Protein AF-A0AAW8KM03-F1 (afdb_monomer)

Radius of gyration: 15.19 Å; Cα contacts (8 Å, |Δi|>4): 56; chains: 1; bounding box: 41×26×36 Å

Mean predicted aligned error: 9.42 Å

Secondary structure (DSSP, 8-state):
--S-TT-TTHHHHHHHHHHHHHHHHHHHH--SHHHHHHHHHHHHHHHHHHHTT-TT-HHHHHHHHHHHHHHHHHHHHHHHHHHH-

Sequence (85 aa):
LGYMHGERGFQRYYAFLSLFTMSMLGLVVATNIFQMYMFWELVGVSSYLLIGFYYTSPAAISASKKAFIVTRFADLFFLIGILIY

Structure (mmCIF, N/CA/C/O backbone):
data_AF-A0AAW8KM03-F1
#
_entry.id   AF-A0AAW8KM03-F1
#
loop_
_atom_site.group_PDB
_atom_site.id
_atom_site.type_symbol
_atom_site.label_atom_id
_atom_site.label_alt_id
_atom_site.label_comp_id
_atom_site.label_asym_id
_atom_site.label_entity_id
_atom_site.label_seq_id
_atom_site.pdbx_PDB_ins_code
_atom_site.Cartn_x
_atom_site.Cartn_y
_atom_site.Cartn_z
_atom_site.occupancy
_atom_site.B_iso_or_equiv
_atom_site.auth_seq_id
_atom_site.auth_comp_id
_atom_site.auth_asym_id
_atom_site.auth_atom_id
_atom_site.pdbx_PDB_model_num
ATOM 1 N N . LEU A 1 1 ? -12.017 -18.996 6.787 1.00 51.88 1 LEU A N 1
ATOM 2 C CA . LEU A 1 1 ? -13.367 -18.378 6.851 1.00 51.88 1 LEU A CA 1
ATOM 3 C C . LEU A 1 1 ? -13.942 -18.257 8.279 1.00 51.88 1 LEU A C 1
ATOM 5 O O . LEU A 1 1 ? -15.110 -17.922 8.405 1.00 51.88 1 LEU A O 1
ATOM 9 N N . GLY A 1 2 ? -13.155 -18.453 9.354 1.00 56.34 2 GLY A N 1
ATOM 10 C CA . GLY A 1 2 ? -13.696 -18.579 10.722 1.00 56.34 2 GLY A CA 1
ATOM 11 C C . GLY A 1 2 ? -13.293 -17.526 11.766 1.00 56.34 2 GLY A C 1
ATOM 12 O O . GLY A 1 2 ? -13.701 -17.680 12.905 1.00 56.34 2 GLY A O 1
ATOM 13 N N . TYR A 1 3 ? -12.511 -16.484 11.442 1.00 50.09 3 TYR A N 1
ATOM 14 C CA . TYR A 1 3 ? -11.956 -15.593 12.485 1.00 50.09 3 TYR A CA 1
ATOM 15 C C . TYR A 1 3 ? -12.711 -14.266 12.711 1.00 50.09 3 TYR A C 1
ATOM 17 O O . TYR A 1 3 ? -12.451 -13.591 13.694 1.00 50.09 3 TYR A O 1
ATOM 25 N N . MET A 1 4 ? -13.660 -13.867 11.854 1.00 57.16 4 MET A N 1
ATOM 26 C CA . MET A 1 4 ? -14.420 -12.612 12.063 1.00 57.16 4 MET A CA 1
ATOM 27 C C . MET A 1 4 ? -15.868 -12.705 11.553 1.00 57.16 4 MET A C 1
ATOM 29 O O . MET A 1 4 ? -16.395 -11.802 10.900 1.00 57.16 4 MET A O 1
ATOM 33 N N . HIS A 1 5 ? -16.526 -13.828 11.834 1.00 44.50 5 HIS A N 1
ATOM 34 C CA . HIS A 1 5 ? -17.945 -14.013 11.545 1.00 44.50 5 HIS A CA 1
ATOM 35 C C . HIS A 1 5 ? -18.778 -13.177 12.540 1.00 44.50 5 HIS A C 1
ATOM 37 O O . HIS A 1 5 ? -19.246 -13.698 13.544 1.00 44.50 5 HIS A O 1
ATOM 43 N N . GLY A 1 6 ? -18.904 -11.863 12.310 1.00 52.78 6 GLY A N 1
ATOM 44 C CA . GLY A 1 6 ? -19.823 -11.012 13.083 1.00 52.78 6 GLY A CA 1
ATOM 45 C C . GLY A 1 6 ? -19.379 -9.584 13.417 1.00 52.78 6 GLY A C 1
ATOM 46 O O . GLY A 1 6 ? -20.192 -8.827 13.942 1.00 52.78 6 GLY A O 1
ATOM 47 N N . GLU A 1 7 ? -18.148 -9.160 13.117 1.00 52.53 7 GLU A N 1
ATOM 48 C CA . GLU A 1 7 ? -17.716 -7.793 13.454 1.00 52.53 7 GLU A CA 1
ATOM 49 C C . GLU A 1 7 ? -18.081 -6.765 12.367 1.00 52.53 7 GLU A C 1
ATOM 51 O O . GLU A 1 7 ? -17.891 -6.991 11.165 1.00 52.53 7 GLU A O 1
ATOM 56 N N . ARG A 1 8 ? -18.602 -5.603 12.801 1.00 51.44 8 ARG A N 1
ATOM 57 C CA . ARG A 1 8 ? -19.024 -4.448 11.978 1.00 51.44 8 ARG A CA 1
ATOM 58 C C . ARG A 1 8 ? -17.816 -3.804 11.273 1.00 51.44 8 ARG A C 1
ATOM 60 O O . ARG A 1 8 ? -17.384 -2.714 11.622 1.00 51.44 8 ARG A O 1
ATOM 67 N N . GLY A 1 9 ? -17.259 -4.493 10.282 1.00 58.62 9 GLY A N 1
ATOM 68 C CA . GLY A 1 9 ? -16.057 -4.078 9.552 1.00 58.62 9 GLY A CA 1
ATOM 69 C C . GLY A 1 9 ? -15.519 -5.108 8.553 1.00 58.62 9 GLY A C 1
ATOM 70 O O . GLY A 1 9 ? -14.699 -4.750 7.709 1.00 58.62 9 GLY A O 1
ATOM 71 N N . PHE A 1 10 ? -16.011 -6.353 8.581 1.00 60.69 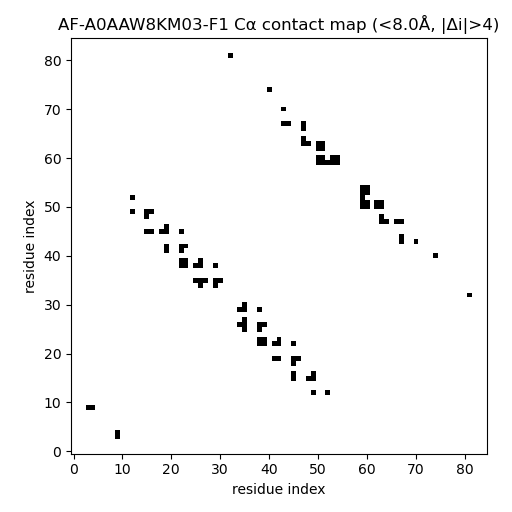10 PHE A N 1
ATOM 72 C CA . PHE A 1 10 ? -15.517 -7.461 7.752 1.00 60.69 10 PHE A CA 1
ATOM 73 C C . PHE A 1 10 ? -15.456 -7.139 6.249 1.00 60.69 10 PHE A C 1
ATOM 75 O O . PHE A 1 10 ? -14.479 -7.454 5.575 1.00 60.69 10 PHE A O 1
ATOM 82 N N . GLN A 1 11 ? -16.458 -6.418 5.741 1.00 65.88 11 GLN A N 1
ATOM 83 C CA . GLN A 1 11 ? -16.540 -6.015 4.335 1.00 65.88 11 GLN A CA 1
ATOM 84 C C . GLN A 1 11 ? -15.443 -5.013 3.936 1.00 65.88 11 GLN A C 1
ATOM 86 O O . GLN A 1 11 ? -14.927 -5.075 2.825 1.00 65.88 11 GLN A O 1
ATOM 91 N N . ARG A 1 12 ? -15.038 -4.121 4.850 1.00 70.00 12 ARG A N 1
ATOM 92 C CA . ARG A 1 12 ? -13.945 -3.161 4.623 1.00 70.00 12 ARG A CA 1
ATOM 93 C C . ARG A 1 12 ? -12.580 -3.854 4.668 1.00 70.00 12 ARG A C 1
ATOM 95 O O . ARG A 1 12 ? -11.746 -3.581 3.814 1.00 70.00 12 ARG A O 1
ATOM 102 N N . TYR A 1 13 ? -12.379 -4.787 5.603 1.00 72.75 13 TYR A N 1
ATOM 103 C CA . TYR A 1 13 ? -11.153 -5.590 5.665 1.00 72.75 13 TYR A CA 1
ATOM 104 C C . TYR A 1 13 ? -10.973 -6.435 4.398 1.00 72.75 13 TYR A C 1
ATOM 106 O O . TYR A 1 13 ? -9.912 -6.403 3.785 1.00 72.75 13 TYR A O 1
ATOM 114 N N . TYR A 1 14 ? -12.030 -7.123 3.950 1.00 72.94 14 TYR A N 1
ATOM 115 C CA . TYR A 1 14 ? -11.996 -7.896 2.707 1.00 72.94 14 TYR A CA 1
ATOM 116 C C . TYR A 1 14 ? -11.811 -7.021 1.462 1.00 72.94 14 TYR A C 1
ATOM 118 O O . TYR A 1 14 ? -11.089 -7.422 0.553 1.00 72.94 14 TYR A O 1
ATOM 126 N N . ALA A 1 15 ? -12.395 -5.817 1.425 1.00 80.06 15 ALA A N 1
ATOM 127 C CA . ALA A 1 15 ? -12.141 -4.863 0.348 1.00 80.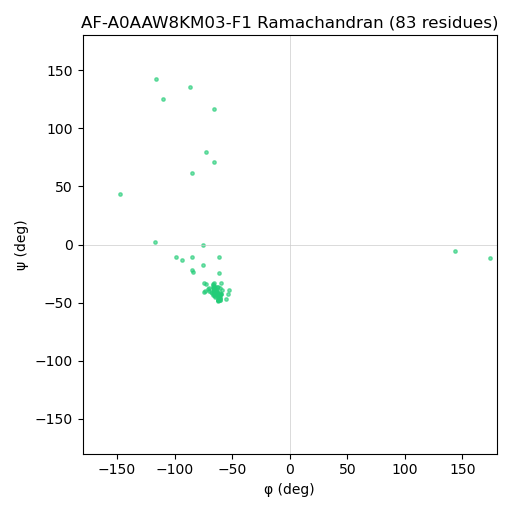06 15 ALA A CA 1
ATOM 128 C C . ALA A 1 15 ? -10.653 -4.477 0.286 1.00 80.06 15 ALA 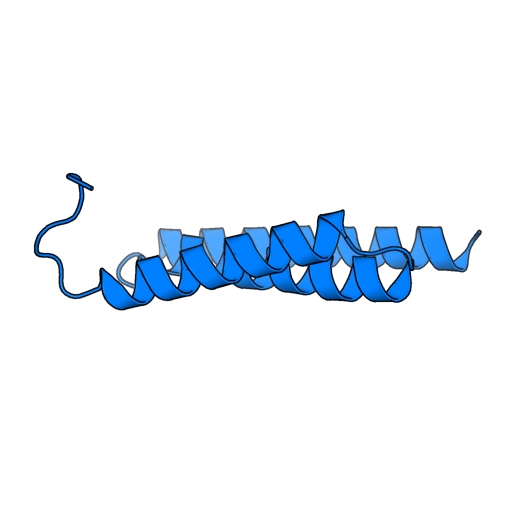A C 1
ATOM 130 O O . ALA A 1 15 ? -10.044 -4.589 -0.776 1.00 80.06 15 ALA A O 1
ATOM 131 N N . PHE A 1 16 ? -10.026 -4.128 1.416 1.00 82.06 16 PHE A N 1
ATOM 132 C CA . PHE A 1 16 ? -8.589 -3.830 1.450 1.00 82.06 16 PHE A CA 1
ATOM 133 C C . PHE A 1 16 ? -7.719 -5.052 1.132 1.00 82.06 16 PHE A C 1
ATOM 135 O O . PHE A 1 16 ? -6.727 -4.918 0.421 1.00 82.06 16 PHE A O 1
ATOM 142 N N . LEU A 1 17 ? -8.108 -6.247 1.583 1.00 83.19 17 LEU A N 1
ATOM 143 C CA . LEU A 1 17 ? -7.406 -7.494 1.276 1.00 83.19 17 LEU A CA 1
ATOM 144 C C . LEU A 1 17 ? -7.460 -7.823 -0.224 1.00 83.19 17 LEU A C 1
ATOM 146 O O . LEU A 1 17 ? -6.454 -8.215 -0.816 1.00 83.19 17 LEU A O 1
ATOM 150 N N . SER A 1 18 ? -8.617 -7.629 -0.862 1.00 83.19 18 SER A N 1
ATOM 151 C CA . SER A 1 18 ? -8.766 -7.798 -2.311 1.00 83.19 18 SER A CA 1
ATOM 152 C C . SER A 1 18 ? -7.951 -6.765 -3.095 1.00 83.19 18 SER A C 1
ATOM 154 O O . SER A 1 18 ? -7.275 -7.131 -4.054 1.00 83.19 18 SER A O 1
ATOM 156 N N . LEU A 1 19 ? -7.920 -5.507 -2.633 1.00 85.19 19 LEU A N 1
ATOM 157 C CA . LEU A 1 19 ? -7.105 -4.437 -3.214 1.00 85.19 19 LEU A CA 1
ATOM 158 C C . LEU A 1 19 ? -5.605 -4.753 -3.107 1.00 85.19 19 LEU A C 1
ATOM 160 O O . LEU A 1 19 ? -4.864 -4.572 -4.071 1.00 85.19 19 LEU A O 1
ATOM 164 N N . PHE A 1 20 ? -5.163 -5.274 -1.960 1.00 85.12 20 PHE A N 1
ATOM 165 C CA . PHE A 1 20 ? -3.787 -5.720 -1.743 1.00 85.12 20 PHE A CA 1
ATOM 166 C C . PHE A 1 20 ? -3.412 -6.868 -2.685 1.00 85.12 20 PHE A C 1
ATOM 168 O O . PHE A 1 20 ? -2.392 -6.811 -3.368 1.00 85.12 20 PHE A O 1
ATOM 175 N N . THR A 1 21 ? -4.275 -7.879 -2.788 1.00 84.50 21 THR A N 1
ATOM 176 C CA . THR A 1 21 ? -4.035 -9.044 -3.652 1.00 84.50 21 THR A CA 1
ATOM 177 C C . THR A 1 21 ? -3.990 -8.644 -5.130 1.00 84.50 21 THR A C 1
ATOM 179 O O . THR A 1 21 ? -3.106 -9.089 -5.859 1.00 84.50 21 THR A O 1
ATOM 182 N N . MET A 1 22 ? -4.884 -7.751 -5.570 1.00 88.81 22 MET A N 1
ATOM 183 C CA . MET A 1 22 ? -4.866 -7.191 -6.925 1.00 88.81 22 MET A CA 1
ATOM 184 C C . MET A 1 22 ? -3.574 -6.412 -7.197 1.00 88.81 22 MET A C 1
ATOM 186 O O . MET A 1 22 ? -2.968 -6.579 -8.253 1.00 88.81 22 MET A O 1
ATOM 190 N N . SER A 1 23 ? -3.138 -5.588 -6.242 1.00 85.62 23 SER A N 1
ATOM 191 C CA . SER A 1 23 ? -1.927 -4.772 -6.382 1.00 85.62 23 SER A CA 1
ATOM 192 C C . SER A 1 23 ? -0.673 -5.646 -6.469 1.00 85.62 23 SER A C 1
ATOM 194 O O . SER A 1 23 ? 0.190 -5.400 -7.306 1.00 85.62 23 SER A O 1
ATOM 196 N N . MET A 1 24 ? -0.604 -6.717 -5.670 1.00 86.69 24 MET A N 1
ATOM 197 C CA . MET A 1 24 ? 0.510 -7.668 -5.686 1.00 86.69 24 MET A CA 1
ATOM 198 C C . MET A 1 24 ? 0.563 -8.480 -6.986 1.00 86.69 24 MET A C 1
ATOM 200 O O . MET A 1 24 ? 1.634 -8.672 -7.555 1.00 86.69 24 MET A O 1
ATOM 2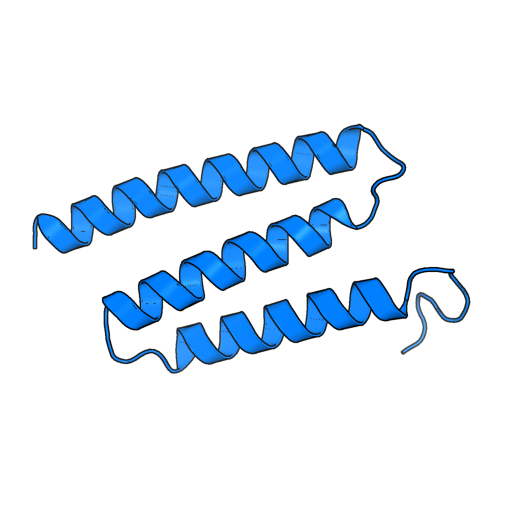04 N N . LEU A 1 25 ? -0.587 -8.927 -7.499 1.00 87.12 25 LEU A N 1
ATOM 205 C CA . LEU A 1 25 ? -0.647 -9.596 -8.802 1.00 87.12 25 LEU A CA 1
ATOM 206 C C . LEU A 1 25 ? -0.237 -8.649 -9.938 1.00 87.12 25 LEU A C 1
ATOM 208 O O . LEU A 1 25 ? 0.517 -9.048 -10.822 1.00 87.12 25 LEU A O 1
ATOM 212 N N . GLY A 1 26 ? -0.678 -7.389 -9.890 1.00 85.31 26 GLY A N 1
ATOM 213 C CA . GLY A 1 26 ? -0.269 -6.361 -10.846 1.00 85.31 26 GLY A CA 1
ATOM 214 C C . GLY A 1 26 ? 1.233 -6.075 -10.814 1.00 85.31 26 GLY A C 1
ATOM 215 O O . GLY A 1 26 ? 1.833 -5.893 -11.871 1.00 85.31 26 GLY A O 1
ATOM 216 N N . LEU A 1 27 ? 1.852 -6.121 -9.628 1.00 85.12 27 LEU A N 1
ATOM 217 C CA . LEU A 1 27 ? 3.301 -6.009 -9.464 1.00 85.12 27 LEU A CA 1
ATOM 218 C C . LEU A 1 27 ? 4.043 -7.161 -10.157 1.00 85.12 27 LEU A C 1
ATOM 220 O O . LEU A 1 27 ? 4.980 -6.917 -10.906 1.00 85.12 27 LEU A O 1
ATOM 224 N N . VAL A 1 28 ? 3.617 -8.409 -9.931 1.00 86.00 28 VAL A N 1
ATOM 225 C CA . VAL A 1 28 ? 4.271 -9.605 -10.501 1.00 86.00 28 VAL A CA 1
ATOM 226 C C . VAL A 1 28 ? 4.145 -9.653 -12.027 1.00 86.00 28 VAL A C 1
ATOM 228 O O . VAL A 1 28 ? 5.046 -10.134 -12.708 1.00 86.00 28 VAL A O 1
ATOM 231 N N . VAL A 1 29 ? 3.036 -9.149 -12.571 1.00 87.56 29 VAL A N 1
ATOM 232 C CA . VAL A 1 29 ? 2.776 -9.110 -14.019 1.00 87.56 29 VAL A CA 1
ATOM 233 C C . VAL A 1 29 ? 3.394 -7.872 -14.687 1.00 87.56 29 VAL A C 1
ATOM 235 O O . VAL A 1 29 ? 3.441 -7.791 -15.914 1.00 87.56 29 VAL A O 1
ATOM 238 N N . ALA A 1 30 ? 3.880 -6.892 -13.922 1.00 84.31 30 ALA A N 1
ATOM 239 C CA . ALA A 1 30 ? 4.453 -5.679 -14.487 1.00 84.31 30 ALA A CA 1
ATOM 240 C C . ALA A 1 30 ? 5.744 -5.977 -15.267 1.00 84.31 30 ALA A C 1
ATOM 242 O O . ALA A 1 30 ? 6.756 -6.380 -14.704 1.00 84.31 30 ALA A O 1
ATOM 243 N N . THR A 1 31 ? 5.722 -5.722 -16.575 1.00 82.56 31 THR A N 1
ATOM 244 C CA . THR A 1 31 ? 6.876 -5.928 -17.469 1.00 82.56 31 THR A CA 1
ATOM 245 C C . THR A 1 31 ? 7.729 -4.674 -17.652 1.00 82.56 31 THR A C 1
ATOM 247 O O . THR A 1 31 ? 8.828 -4.750 -18.189 1.00 82.56 31 THR A O 1
ATOM 250 N N . ASN A 1 32 ? 7.219 -3.509 -17.241 1.00 81.50 32 ASN A N 1
ATOM 251 C CA . ASN A 1 32 ? 7.887 -2.217 -17.374 1.00 81.50 32 ASN A CA 1
ATOM 252 C C . ASN A 1 32 ? 8.195 -1.635 -15.994 1.00 81.50 32 ASN A C 1
ATOM 254 O O . ASN A 1 32 ? 7.350 -1.691 -15.103 1.00 81.50 32 ASN A O 1
ATOM 258 N N . ILE A 1 33 ? 9.348 -0.978 -15.847 1.00 79.44 33 ILE A N 1
ATOM 259 C CA . ILE A 1 33 ? 9.761 -0.296 -14.608 1.00 79.44 33 ILE A CA 1
ATOM 260 C C . ILE A 1 33 ? 8.705 0.705 -14.115 1.00 79.44 33 ILE A C 1
ATOM 262 O O . ILE A 1 33 ? 8.384 0.732 -12.930 1.00 79.44 33 ILE A O 1
ATOM 266 N N . PHE A 1 34 ? 8.107 1.480 -15.023 1.00 78.31 34 PHE A N 1
ATOM 267 C CA . PHE A 1 34 ? 7.056 2.441 -14.677 1.00 78.31 34 PHE A CA 1
ATOM 268 C C . PHE A 1 34 ? 5.784 1.756 -14.155 1.00 78.31 34 PHE A C 1
ATOM 270 O O . PHE A 1 34 ? 5.172 2.199 -13.185 1.00 78.31 34 PHE A O 1
ATOM 277 N N . GLN A 1 35 ? 5.400 0.639 -14.777 1.00 79.31 35 GLN A N 1
ATOM 278 C CA . GLN A 1 35 ? 4.245 -0.151 -14.360 1.00 79.31 35 GLN A CA 1
ATOM 279 C C . GLN A 1 35 ? 4.507 -0.827 -13.010 1.00 79.31 35 GLN A C 1
ATOM 281 O O . GLN A 1 35 ? 3.638 -0.816 -12.142 1.00 79.31 35 GLN A O 1
ATOM 286 N N . MET A 1 36 ? 5.717 -1.354 -12.808 1.00 83.00 36 MET A N 1
ATOM 287 C CA . MET A 1 36 ? 6.137 -1.949 -11.544 1.00 83.00 36 MET A CA 1
ATOM 288 C C . MET A 1 36 ? 6.123 -0.908 -10.425 1.00 83.00 36 MET A C 1
ATOM 290 O O . MET A 1 36 ? 5.589 -1.196 -9.363 1.00 83.00 36 MET A O 1
ATOM 294 N N . TYR A 1 37 ? 6.603 0.313 -10.681 1.00 80.12 37 TYR A N 1
ATOM 295 C CA . TYR A 1 37 ? 6.543 1.423 -9.728 1.00 80.12 37 TYR A CA 1
ATOM 296 C C . TYR A 1 37 ? 5.099 1.789 -9.354 1.00 80.12 37 TYR A C 1
ATOM 298 O O . TYR A 1 37 ? 4.772 1.880 -8.176 1.00 80.12 37 TYR A O 1
ATOM 306 N N . MET A 1 38 ? 4.192 1.902 -10.333 1.00 81.38 38 MET A N 1
ATOM 307 C CA . MET A 1 38 ? 2.771 2.157 -10.052 1.00 81.38 38 MET A CA 1
ATOM 308 C C . MET A 1 38 ? 2.123 1.071 -9.181 1.00 81.38 38 MET A C 1
ATOM 310 O O . MET A 1 38 ? 1.353 1.382 -8.271 1.00 81.38 38 MET A O 1
ATOM 314 N N . PHE A 1 39 ? 2.410 -0.206 -9.446 1.00 83.62 39 PHE A N 1
ATOM 315 C CA . PHE A 1 39 ? 1.866 -1.295 -8.634 1.00 83.62 39 PHE A CA 1
ATOM 316 C C . PHE A 1 39 ? 2.544 -1.406 -7.268 1.00 83.62 39 PHE A C 1
ATOM 318 O O . PHE A 1 39 ? 1.876 -1.721 -6.288 1.00 83.62 39 PHE A O 1
ATOM 325 N N . TRP A 1 40 ? 3.832 -1.086 -7.177 1.00 80.38 40 TRP A N 1
ATOM 326 C CA . TRP A 1 40 ? 4.584 -1.025 -5.925 1.00 80.38 40 TRP A CA 1
ATOM 327 C C . TRP A 1 40 ? 3.985 0.003 -4.962 1.00 80.38 40 TRP A C 1
ATOM 329 O O . TRP A 1 40 ? 3.667 -0.297 -3.811 1.00 80.38 40 TRP A O 1
ATOM 339 N N . GLU A 1 41 ? 3.708 1.187 -5.489 1.00 81.94 41 GLU A N 1
ATOM 340 C CA . GLU A 1 41 ? 2.992 2.275 -4.837 1.00 81.94 41 GLU A CA 1
ATOM 341 C C . GLU A 1 41 ? 1.602 1.849 -4.324 1.00 81.94 41 GLU A C 1
ATOM 343 O O . GLU A 1 41 ? 1.253 2.074 -3.160 1.00 81.94 41 GLU A O 1
ATOM 348 N N . LEU A 1 42 ? 0.826 1.155 -5.164 1.00 83.94 42 LEU A N 1
ATOM 349 C CA . LEU A 1 42 ? -0.488 0.602 -4.816 1.00 83.94 42 LEU A CA 1
ATOM 350 C C . LEU A 1 42 ? -0.416 -0.478 -3.722 1.00 83.94 42 LEU A C 1
ATOM 352 O O . LEU A 1 42 ? -1.260 -0.502 -2.818 1.00 83.94 42 LEU A O 1
ATOM 356 N N . VAL A 1 43 ? 0.598 -1.349 -3.750 1.00 85.06 43 VAL A N 1
ATOM 357 C CA . VAL A 1 43 ? 0.858 -2.340 -2.688 1.00 85.06 43 VAL A CA 1
ATOM 358 C C . VAL A 1 43 ? 1.185 -1.637 -1.364 1.00 85.06 43 VAL A C 1
ATOM 360 O O . VAL A 1 43 ? 0.679 -2.033 -0.308 1.00 85.06 43 VAL A O 1
ATOM 363 N N . GLY A 1 44 ? 1.959 -0.548 -1.404 1.00 82.00 44 GLY A N 1
ATOM 364 C CA . GLY A 1 44 ? 2.262 0.277 -0.232 1.00 82.00 44 GLY A CA 1
ATOM 365 C C . GLY A 1 44 ? 1.017 0.933 0.379 1.00 82.00 44 GLY A C 1
ATOM 366 O O . GLY A 1 44 ? 0.784 0.835 1.587 1.00 82.00 44 GLY A O 1
ATOM 367 N N . VAL A 1 45 ? 0.170 1.548 -0.453 1.00 80.81 45 VAL A N 1
ATOM 368 C CA . VAL A 1 45 ? -1.081 2.200 -0.019 1.00 80.81 45 VAL A CA 1
ATOM 369 C C . VAL A 1 45 ? -2.089 1.183 0.526 1.00 80.81 45 VAL A C 1
ATOM 371 O O . VAL A 1 45 ? -2.704 1.415 1.569 1.00 80.81 45 VAL A O 1
ATOM 374 N N . SER A 1 46 ? -2.252 0.036 -0.136 1.00 83.75 46 SER A N 1
ATOM 375 C CA . SER A 1 46 ? -3.162 -1.020 0.326 1.00 83.75 46 SER A CA 1
ATOM 376 C C . SER A 1 46 ? -2.707 -1.642 1.652 1.00 83.75 46 SER A C 1
ATOM 378 O O . SER A 1 46 ? -3.539 -1.841 2.536 1.00 83.75 46 SER A O 1
ATOM 380 N N . SER A 1 47 ? -1.399 -1.840 1.856 1.00 80.25 47 SER A N 1
ATOM 381 C CA . SER A 1 47 ? -0.836 -2.281 3.145 1.00 80.25 47 SER A CA 1
ATOM 382 C C . SER A 1 47 ? -1.095 -1.270 4.265 1.00 80.25 47 SER A C 1
ATOM 384 O O . SER A 1 47 ? -1.493 -1.651 5.367 1.00 80.25 47 SER A O 1
ATOM 386 N N . TYR A 1 48 ? -0.938 0.027 3.976 1.00 75.81 48 TYR A N 1
ATOM 387 C CA . TYR A 1 48 ? -1.251 1.106 4.915 1.00 75.81 48 TYR A CA 1
ATOM 388 C C . TYR A 1 48 ? -2.731 1.114 5.327 1.00 75.81 48 TYR A C 1
ATOM 390 O O . TYR A 1 48 ? -3.059 1.271 6.505 1.00 75.81 48 TYR A O 1
ATOM 398 N N . LEU A 1 49 ? -3.642 0.921 4.372 1.00 76.06 49 LEU A N 1
ATOM 399 C CA . LEU A 1 49 ? -5.079 0.845 4.643 1.00 76.06 49 LEU A CA 1
ATOM 400 C C . LEU A 1 49 ? -5.437 -0.388 5.489 1.00 76.06 49 LEU A C 1
ATOM 402 O O . LEU A 1 49 ? -6.301 -0.301 6.361 1.00 76.06 49 LEU A O 1
ATOM 406 N N . LEU A 1 50 ? -4.745 -1.512 5.274 1.00 77.56 50 LEU A N 1
ATOM 407 C CA . LEU A 1 50 ? -4.977 -2.763 6.000 1.00 77.56 50 LEU A CA 1
ATOM 408 C C . LEU A 1 50 ? -4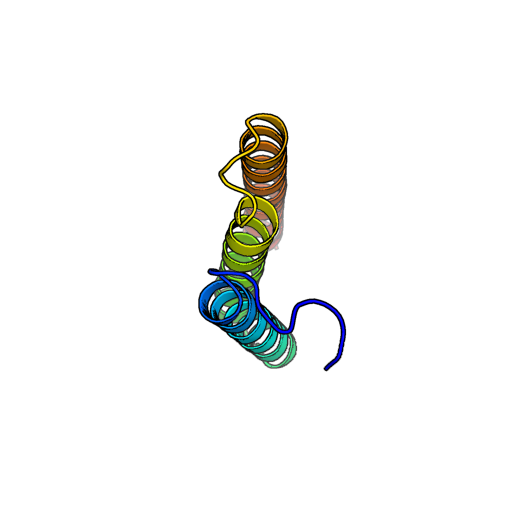.449 -2.708 7.445 1.00 77.56 50 LEU A C 1
ATOM 410 O O . LEU A 1 50 ? -5.132 -3.156 8.361 1.00 77.56 50 LEU A O 1
ATOM 414 N N . ILE A 1 51 ? -3.278 -2.099 7.671 1.00 74.62 51 ILE A N 1
ATOM 415 C CA . ILE A 1 51 ? -2.713 -1.861 9.015 1.00 74.62 51 ILE A CA 1
ATOM 416 C C . ILE A 1 51 ? -3.524 -0.787 9.764 1.00 74.62 51 ILE A C 1
ATOM 418 O O . ILE A 1 51 ? -3.785 -0.910 10.960 1.00 74.62 51 ILE A O 1
ATOM 422 N N . GLY A 1 52 ? -3.990 0.241 9.049 1.00 68.50 52 GLY A N 1
ATOM 423 C CA . GLY A 1 52 ? -4.846 1.305 9.579 1.00 68.50 52 GLY A CA 1
ATOM 424 C C . GLY A 1 52 ? -6.307 0.896 9.801 1.00 68.50 52 GLY A C 1
ATOM 425 O O . GLY A 1 52 ? -7.101 1.714 10.267 1.00 68.50 52 GLY A O 1
ATOM 426 N N . PHE A 1 53 ? -6.675 -0.352 9.491 1.00 67.12 53 PHE A N 1
ATOM 427 C CA . PHE A 1 53 ? -8.039 -0.862 9.624 1.00 67.12 53 PHE A CA 1
ATOM 428 C C . PHE A 1 53 ? -8.563 -0.795 11.069 1.00 67.12 53 PHE A C 1
ATOM 430 O O . PHE A 1 53 ? -9.742 -0.521 11.281 1.00 67.12 53 PHE A O 1
ATOM 437 N N . TYR A 1 54 ? -7.692 -0.957 12.070 1.00 63.31 54 TYR A N 1
ATOM 438 C CA . TYR A 1 54 ? -8.024 -0.764 13.488 1.00 63.31 54 TYR A CA 1
ATOM 439 C C . TYR A 1 54 ? -7.902 0.717 13.898 1.00 63.31 54 TYR A C 1
ATOM 441 O O . TYR A 1 54 ? -7.120 1.097 14.768 1.00 63.31 54 TYR A O 1
ATOM 449 N N . TYR A 1 55 ? -8.702 1.582 13.268 1.00 59.50 55 TYR A N 1
ATOM 450 C CA . TYR A 1 55 ? -8.716 3.038 13.499 1.00 59.50 55 TYR A CA 1
ATOM 451 C C . TYR A 1 55 ? -9.088 3.454 14.934 1.00 59.50 55 TYR A C 1
ATOM 453 O O . TYR A 1 55 ? -8.941 4.617 15.300 1.00 59.50 55 TYR A O 1
ATOM 461 N N . THR A 1 56 ? -9.565 2.525 15.763 1.00 57.50 56 THR A N 1
ATOM 462 C CA . THR A 1 56 ? -9.919 2.757 17.169 1.00 57.50 56 THR A CA 1
ATOM 463 C C . THR A 1 56 ? -8.710 2.868 18.095 1.00 57.50 56 THR A C 1
ATOM 465 O O . THR A 1 56 ? -8.853 3.392 19.197 1.00 57.50 56 THR A O 1
ATOM 468 N N . SER A 1 57 ? -7.520 2.418 17.679 1.00 59.97 57 SER A N 1
ATOM 469 C CA . SER A 1 57 ? -6.302 2.536 18.486 1.00 59.97 57 SER A CA 1
ATOM 470 C C . SER A 1 57 ? -5.312 3.547 17.896 1.00 59.97 57 SER A C 1
ATOM 472 O O . SER A 1 57 ? -4.870 3.380 16.757 1.00 59.97 57 SER A O 1
ATOM 474 N N . PRO A 1 58 ? -4.862 4.553 18.674 1.00 63.09 58 PRO A N 1
ATOM 475 C CA . PRO A 1 58 ? -3.871 5.529 18.211 1.00 63.09 58 PRO A CA 1
ATOM 476 C C . PRO A 1 58 ? -2.526 4.878 17.845 1.00 63.09 58 PRO A C 1
ATOM 478 O O . PRO A 1 58 ? -1.800 5.399 16.999 1.00 63.09 58 PRO A O 1
ATOM 481 N N . ALA A 1 59 ? -2.225 3.706 18.417 1.00 66.38 59 ALA A N 1
ATOM 482 C CA . ALA A 1 59 ? -1.062 2.893 18.068 1.00 66.38 59 ALA A CA 1
ATOM 483 C C . ALA A 1 59 ? -1.126 2.317 16.638 1.00 66.38 59 ALA A C 1
ATOM 485 O O . ALA A 1 59 ? -0.107 2.262 15.955 1.00 66.38 59 ALA A O 1
ATOM 486 N N . ALA A 1 60 ? -2.311 1.931 16.153 1.00 62.28 60 ALA A N 1
ATOM 487 C CA . ALA A 1 60 ? -2.470 1.413 14.793 1.00 62.28 60 ALA A CA 1
ATOM 488 C C . ALA A 1 60 ? -2.296 2.532 13.753 1.00 62.28 60 ALA A C 1
ATOM 490 O O . ALA A 1 60 ? -1.644 2.344 12.730 1.00 62.28 60 ALA A O 1
ATOM 491 N N . ILE A 1 61 ? -2.797 3.735 14.055 1.00 65.00 61 ILE A N 1
ATOM 492 C CA . ILE A 1 61 ? -2.652 4.915 13.189 1.00 65.00 61 ILE A CA 1
ATOM 493 C C . ILE A 1 61 ? -1.182 5.351 13.092 1.00 65.00 61 ILE A C 1
ATOM 495 O O . ILE A 1 61 ? -0.705 5.677 12.002 1.00 65.00 61 ILE A O 1
ATOM 499 N N . SER A 1 62 ? -0.448 5.357 14.210 1.00 68.56 62 SER A N 1
ATOM 500 C CA . SER A 1 62 ? 0.970 5.735 14.215 1.00 68.56 62 SER A CA 1
ATOM 501 C C . SER A 1 62 ? 1.849 4.691 13.521 1.00 68.56 62 SER A C 1
ATOM 503 O O . SER A 1 62 ? 2.726 5.069 12.741 1.00 68.56 62 SER A O 1
ATOM 505 N N . ALA A 1 63 ? 1.577 3.398 13.725 1.00 70.00 63 ALA A N 1
ATOM 506 C CA . ALA A 1 63 ? 2.267 2.307 13.042 1.00 70.00 63 ALA A CA 1
ATOM 507 C C . ALA A 1 63 ? 2.052 2.364 11.525 1.00 70.00 63 ALA A C 1
ATOM 509 O O . ALA A 1 63 ? 3.019 2.286 10.768 1.00 70.00 63 ALA A O 1
ATOM 510 N N . SER A 1 64 ? 0.811 2.596 11.085 1.00 68.81 64 SER A N 1
ATOM 511 C CA . SER A 1 64 ? 0.510 2.727 9.662 1.00 68.81 64 SER A CA 1
ATOM 512 C C . SER A 1 64 ? 1.239 3.924 9.050 1.00 68.81 64 SER A C 1
ATOM 514 O O . SER A 1 64 ? 1.926 3.784 8.041 1.00 68.81 64 SER A O 1
ATOM 516 N N . LYS A 1 65 ? 1.193 5.104 9.689 1.00 67.06 65 LYS A N 1
ATOM 517 C CA . LYS A 1 65 ? 1.899 6.295 9.176 1.00 67.06 65 LYS A CA 1
ATOM 518 C C . LYS A 1 65 ? 3.401 6.057 9.053 1.00 67.06 65 LYS A C 1
ATOM 520 O O . LYS A 1 65 ? 4.008 6.481 8.073 1.00 67.06 65 LYS A O 1
ATOM 525 N N . LYS A 1 66 ? 3.989 5.350 10.019 1.00 71.75 66 LYS A N 1
ATOM 526 C CA . LYS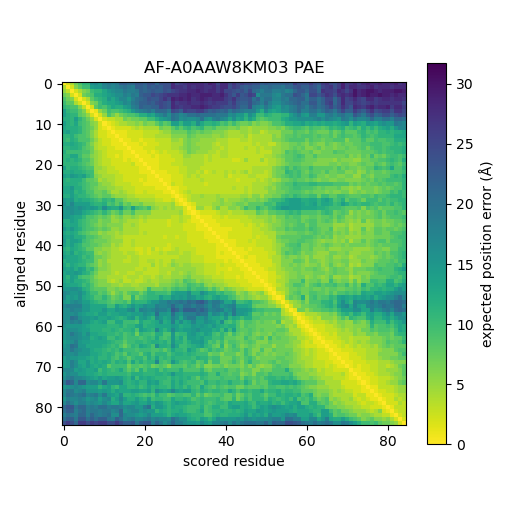 A 1 66 ? 5.407 4.990 9.995 1.00 71.75 66 LYS A CA 1
ATOM 527 C C . LYS A 1 66 ? 5.726 4.046 8.836 1.00 71.75 66 LYS A C 1
ATOM 529 O O . LYS A 1 66 ? 6.692 4.291 8.124 1.00 71.75 66 LYS A O 1
ATOM 534 N N . ALA A 1 67 ? 4.897 3.024 8.616 1.00 71.31 67 ALA A N 1
ATOM 535 C CA . ALA A 1 67 ? 5.049 2.097 7.498 1.00 71.31 67 ALA A CA 1
ATOM 536 C C . ALA A 1 67 ? 4.967 2.826 6.148 1.00 71.31 67 ALA A C 1
ATOM 538 O O . ALA A 1 67 ? 5.852 2.654 5.321 1.00 71.31 67 ALA A O 1
ATOM 539 N N . PHE A 1 68 ? 3.989 3.721 5.967 1.00 71.88 68 PHE A N 1
ATOM 540 C CA . PHE A 1 68 ? 3.845 4.492 4.729 1.00 71.88 68 PHE A CA 1
ATOM 541 C C . PHE A 1 68 ? 5.053 5.394 4.444 1.00 71.88 68 PHE A C 1
ATOM 543 O O . PHE A 1 68 ? 5.546 5.430 3.320 1.00 71.88 68 PHE A O 1
ATOM 550 N N . ILE A 1 69 ? 5.570 6.086 5.465 1.00 74.75 69 ILE A N 1
ATOM 551 C CA . ILE A 1 69 ? 6.761 6.941 5.331 1.00 74.75 69 ILE A CA 1
ATOM 552 C C . ILE A 1 69 ? 7.995 6.113 4.954 1.00 74.75 69 ILE A C 1
ATOM 554 O O . ILE A 1 69 ? 8.772 6.537 4.102 1.00 74.75 69 ILE A O 1
AT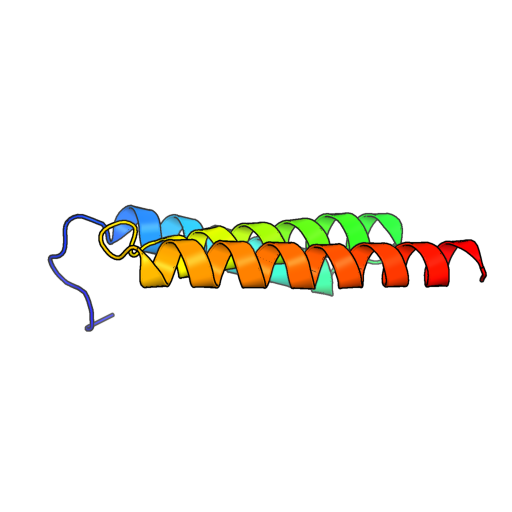OM 558 N N . VAL A 1 70 ? 8.169 4.930 5.554 1.00 76.56 70 VAL A N 1
ATOM 559 C CA . VAL A 1 70 ? 9.291 4.032 5.238 1.00 76.56 70 VAL A CA 1
ATOM 560 C C . VAL A 1 70 ? 9.193 3.522 3.802 1.00 76.56 70 VAL A C 1
ATOM 562 O O . VAL A 1 70 ? 10.187 3.570 3.081 1.00 76.56 70 VAL A O 1
ATOM 565 N N . THR A 1 71 ? 8.004 3.106 3.355 1.00 77.75 71 THR A N 1
ATOM 566 C CA . THR A 1 71 ? 7.783 2.707 1.958 1.00 77.75 71 THR A CA 1
ATOM 567 C C . THR A 1 71 ? 8.099 3.863 1.016 1.00 77.75 71 THR A C 1
ATOM 569 O O . THR A 1 71 ? 8.832 3.686 0.054 1.00 77.75 71 THR A O 1
ATOM 572 N N . ARG A 1 72 ? 7.678 5.085 1.359 1.00 77.06 72 ARG A N 1
ATOM 573 C CA . ARG A 1 72 ? 7.934 6.267 0.534 1.00 77.06 72 ARG A CA 1
ATOM 574 C C . ARG A 1 72 ? 9.403 6.662 0.430 1.00 77.06 72 ARG A C 1
ATOM 576 O O . ARG A 1 72 ? 9.844 7.115 -0.621 1.00 77.06 72 ARG A O 1
ATOM 583 N N . PHE A 1 73 ? 10.168 6.468 1.500 1.00 76.94 73 PHE A N 1
ATOM 584 C CA . PHE A 1 73 ? 11.621 6.625 1.468 1.00 76.94 73 PHE A CA 1
ATOM 585 C C . PHE A 1 73 ? 12.292 5.581 0.569 1.00 76.94 73 PHE A C 1
ATOM 587 O O . PHE A 1 73 ? 13.227 5.915 -0.158 1.00 76.94 73 PHE A O 1
ATOM 594 N N . ALA A 1 74 ? 11.806 4.338 0.591 1.00 71.56 74 ALA A N 1
ATOM 595 C CA . ALA A 1 74 ? 12.288 3.287 -0.299 1.00 71.56 74 ALA A CA 1
ATOM 596 C C . ALA A 1 74 ? 11.962 3.597 -1.771 1.00 71.56 74 ALA A C 1
ATOM 598 O O . ALA A 1 74 ? 12.831 3.432 -2.621 1.00 71.56 74 ALA A O 1
ATOM 599 N N . ASP A 1 75 ? 10.770 4.129 -2.061 1.00 70.88 75 ASP A N 1
ATOM 600 C CA . ASP A 1 75 ? 10.365 4.563 -3.405 1.00 70.88 75 ASP A CA 1
ATOM 601 C C . ASP A 1 75 ? 11.265 5.669 -3.976 1.00 70.88 75 ASP A C 1
ATOM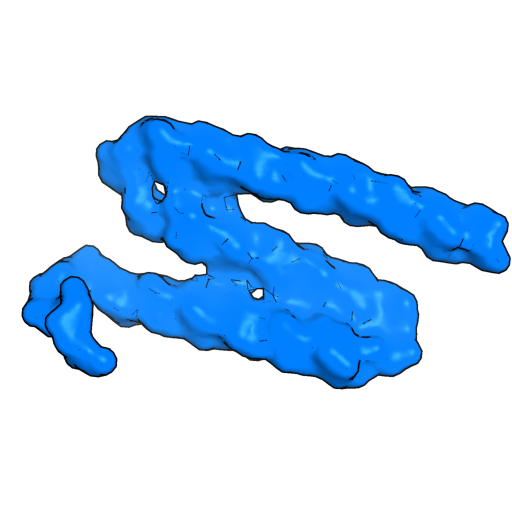 603 O O . ASP A 1 75 ? 11.590 5.639 -5.160 1.00 70.88 75 ASP A O 1
ATOM 607 N N . LEU A 1 76 ? 11.730 6.616 -3.151 1.00 75.50 76 LEU A N 1
ATOM 608 C CA . LEU A 1 76 ? 12.680 7.653 -3.583 1.00 75.50 76 LEU A CA 1
ATOM 609 C C . LEU A 1 76 ? 14.041 7.061 -3.968 1.00 75.50 76 LEU A C 1
ATOM 611 O O . LEU A 1 76 ? 14.616 7.445 -4.984 1.00 75.50 76 LEU A O 1
ATOM 615 N N . PHE A 1 7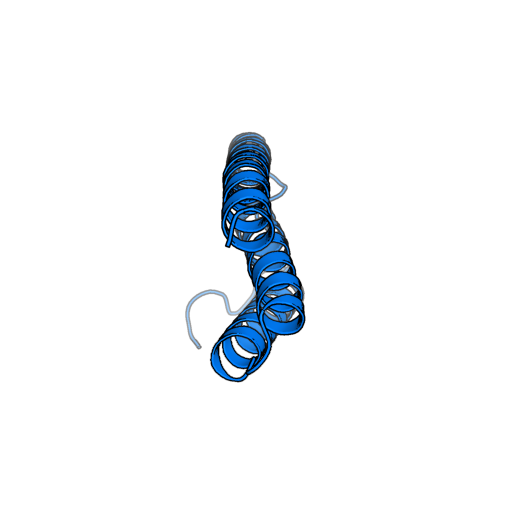7 ? 14.541 6.102 -3.187 1.00 73.56 77 PHE A N 1
ATOM 616 C CA . PHE A 1 77 ? 15.771 5.377 -3.516 1.00 73.56 77 PHE A CA 1
ATOM 617 C C . PHE A 1 77 ? 15.607 4.496 -4.758 1.00 73.56 77 PHE A C 1
ATOM 619 O O . PHE A 1 77 ? 16.525 4.406 -5.570 1.00 73.56 77 PHE A O 1
ATOM 626 N N . PHE A 1 78 ? 14.436 3.884 -4.928 1.00 70.00 78 PHE A N 1
ATOM 627 C CA . PHE A 1 78 ? 14.113 3.063 -6.087 1.00 70.00 78 PHE A CA 1
ATOM 628 C C . PHE A 1 78 ? 14.043 3.900 -7.374 1.00 70.00 78 PHE A C 1
ATOM 630 O O . PHE A 1 78 ? 14.646 3.533 -8.382 1.00 70.00 78 PHE A O 1
ATOM 637 N N . LEU A 1 79 ? 13.407 5.076 -7.317 1.00 71.12 79 LEU A N 1
ATOM 638 C CA . LEU A 1 79 ? 13.393 6.051 -8.410 1.00 71.12 79 LEU A CA 1
ATOM 639 C C . LEU A 1 79 ? 14.799 6.548 -8.755 1.00 71.12 79 LEU A C 1
ATOM 641 O O . LEU A 1 79 ? 15.146 6.586 -9.928 1.00 71.12 79 LEU A O 1
ATOM 645 N N . ILE A 1 80 ? 15.619 6.885 -7.754 1.00 76.12 80 ILE A N 1
ATOM 646 C CA . ILE A 1 80 ? 17.018 7.289 -7.967 1.00 76.12 80 ILE A CA 1
ATOM 647 C C . ILE A 1 80 ? 17.817 6.161 -8.636 1.00 76.12 80 ILE A C 1
ATOM 649 O O . ILE A 1 80 ? 18.572 6.426 -9.566 1.00 76.12 80 ILE A O 1
ATOM 653 N N . GLY A 1 81 ? 17.626 4.906 -8.217 1.00 70.00 81 GLY A N 1
ATOM 654 C CA . GLY A 1 81 ? 18.281 3.745 -8.828 1.00 70.00 81 GLY A CA 1
ATOM 655 C C . GLY A 1 81 ? 17.891 3.519 -10.292 1.00 70.00 81 GLY A C 1
ATOM 656 O O . GLY A 1 81 ? 18.746 3.163 -11.093 1.00 70.00 81 GLY A O 1
ATOM 657 N N . ILE A 1 82 ? 16.630 3.779 -10.651 1.00 68.44 82 ILE A N 1
ATOM 658 C CA . ILE A 1 82 ? 16.137 3.728 -12.037 1.00 68.44 82 ILE A CA 1
ATOM 659 C C . ILE A 1 82 ? 16.645 4.899 -12.881 1.00 68.44 82 ILE A C 1
ATOM 661 O O . ILE A 1 82 ? 16.825 4.742 -14.077 1.00 68.44 82 ILE A O 1
ATOM 665 N N . LEU A 1 83 ? 16.815 6.087 -12.298 1.00 67.19 83 LEU A N 1
ATOM 666 C CA . LEU A 1 83 ? 17.193 7.296 -13.040 1.00 67.19 83 LEU A CA 1
ATOM 667 C C . LEU A 1 83 ? 18.710 7.405 -13.259 1.00 67.19 83 LEU A C 1
ATOM 669 O O . LEU A 1 83 ? 19.149 8.112 -14.162 1.00 67.19 83 LEU A O 1
ATOM 673 N N . ILE A 1 84 ? 19.502 6.741 -12.410 1.00 67.56 84 ILE A N 1
ATOM 674 C CA . ILE A 1 84 ? 20.968 6.672 -12.511 1.00 67.56 84 ILE A CA 1
ATOM 675 C C . ILE A 1 84 ? 21.432 5.548 -13.461 1.00 67.56 84 ILE A C 1
ATOM 677 O O . ILE A 1 84 ? 22.557 5.626 -13.957 1.00 67.56 84 ILE A O 1
ATOM 681 N N . TYR A 1 85 ? 20.599 4.532 -13.719 1.00 53.03 85 TYR A N 1
ATOM 682 C CA . TYR A 1 85 ? 20.871 3.441 -14.667 1.00 53.03 85 TYR A CA 1
ATOM 683 C C . TYR A 1 85 ? 20.191 3.686 -16.017 1.00 53.03 85 TYR A C 1
ATOM 685 O O . TYR A 1 85 ? 20.907 3.676 -17.042 1.00 53.03 85 TYR A O 1
#

Solvent-accessible surface area (backbone atoms only — not comparable to full-atom values): 4673 Å² total; per-residue (Å²): 139,79,90,62,89,80,55,100,51,52,69,59,54,51,50,34,52,51,50,29,53,52,20,50,53,46,32,74,68,37,88,42,72,69,50,27,50,55,20,48,53,44,33,47,53,26,50,31,53,56,50,33,63,51,70,89,37,75,66,30,48,52,52,19,55,52,51,45,52,53,49,51,55,50,50,53,53,51,52,49,56,61,72,77,104

Nearest PDB structures (foldseek):
  7p64-assembly1_K  TM=9.012E-01  e=7.245E-02  Escherichia coli BL21(DE3)
  8e9g-assembly1_J  TM=7.948E-01  e=4.016E-01  Mycolicibacterium smegmatis MC2 155
  2rld-assembly1_E  TM=5.903E-01  e=4.951E+00  Bacteroides thetaiotaomicron VPI-5482
  2rld-assembly1_D  TM=5.075E-01  e=3.515E+00  Bacteroides thetaiotaomicron VPI-5482

Foldseek 3Di:
DPDPPDDPQPVVLVVLVVQLVVLVVQLVPDPDPVSNLVSLLSNLVSVLSNLCSPVVDPVSNVVSVVSSVVSVVVSVVSVVVVVVD

pLDDT: mean 73.05, std 10.57, range [44.5, 88.81]